Protein AF-A0A9C6DYF2-F1 (afdb_monomer)

pLDDT: mean 87.26, std 11.1, range [50.12, 98.12]

Radius of gyration: 14.67 Å; Cα contacts (8 Å, |Δi|>4): 91; chains: 1; bounding box: 37×33×38 Å

Nearest PDB structures (foldseek):
  8pkp-assembly1_V  TM=8.629E-01  e=3.175E-05  Homo sapiens
  8pkp-assembly1_U  TM=8.546E-01  e=3.203E-04  Homo sapiens
  8tar-assembly1_U  TM=8.423E-01  e=4.492E-04  Homo sapiens
  8a61-assembly1_D  TM=6.655E-01  e=3.082E-02  Saccharomyces cerevisiae

Sequence (107 aa):
MLEGIAPKKYDNYFLAKSYLDVREYDRAAHLVRNASSPVPRFLHSYATYMAVEKRRLDSTTDQSNLNDSGHFKDLGEILVTLRAEHSRNKLDGYGMFLYGVVIEEQK

Organism: NCBI:txid7396

Foldseek 3Di:
DDPQDDPVCVVLQVVLVVCVVVLVLVSSLVSLVPPPTQVSVLSNLVSLLSVLVVVVVVVVVVPPDPPCVVSLVSLVVSLVVLVVCVVVVNHDPSSVVVNVVSVVVND

Solvent-accessible surface area (backbone atoms only — not comparable to full-atom values): 5986 Å² total; per-residue (Å²): 130,67,85,62,56,61,78,94,47,45,66,48,46,54,53,20,48,54,28,45,76,73,69,37,18,64,62,16,16,62,61,25,66,86,46,84,37,64,59,45,34,46,47,17,56,50,22,49,51,51,36,54,53,49,51,51,58,56,38,68,72,45,89,84,56,89,60,60,68,58,57,57,50,54,52,46,56,52,47,55,53,47,52,58,35,48,79,66,72,66,53,51,74,67,43,49,50,53,47,51,52,57,54,62,75,71,108

Structure (mmCIF, N/CA/C/O backbone):
data_AF-A0A9C6DYF2-F1
#
_entry.id   AF-A0A9C6DYF2-F1
#
loop_
_atom_site.group_PDB
_atom_site.id
_atom_site.type_symbol
_atom_site.label_atom_id
_atom_site.label_alt_id
_atom_site.label_comp_id
_atom_site.label_asym_id
_atom_site.label_entity_id
_atom_site.label_seq_id
_atom_site.pdbx_PDB_ins_code
_atom_site.Cartn_x
_atom_site.Cartn_y
_atom_site.Cartn_z
_atom_site.occupancy
_atom_site.B_iso_or_equiv
_atom_site.auth_seq_id
_atom_site.auth_comp_id
_atom_site.auth_asym_id
_atom_site.auth_atom_id
_atom_site.pdbx_PDB_model_num
ATOM 1 N N . MET A 1 1 ? 18.046 2.102 -12.838 1.00 58.53 1 MET A N 1
ATOM 2 C CA . MET A 1 1 ? 16.804 1.378 -13.199 1.00 58.53 1 MET A CA 1
ATOM 3 C C . MET A 1 1 ? 16.137 0.999 -11.884 1.00 58.53 1 MET A C 1
ATOM 5 O O . MET A 1 1 ? 16.875 0.636 -10.980 1.00 58.53 1 MET A O 1
ATOM 9 N N . LEU A 1 2 ? 14.821 1.173 -11.715 1.00 66.44 2 LEU A N 1
ATOM 10 C CA . LEU A 1 2 ? 14.162 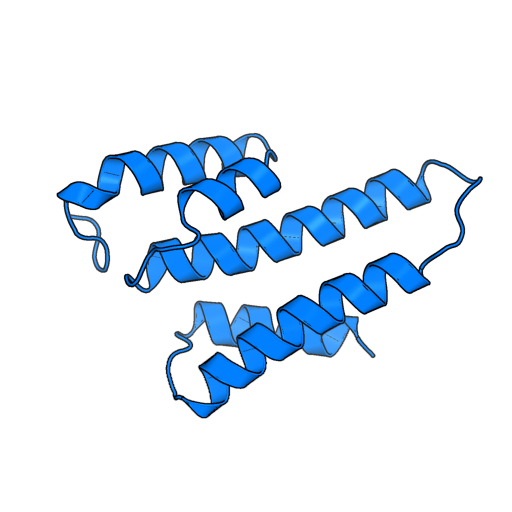0.786 -10.461 1.00 66.44 2 LEU A CA 1
ATOM 11 C C . LEU A 1 2 ? 14.100 -0.741 -10.404 1.00 66.44 2 LEU A C 1
ATOM 13 O O . LEU A 1 2 ? 13.416 -1.361 -11.219 1.00 66.44 2 LEU A O 1
ATOM 17 N N . GLU A 1 3 ? 14.837 -1.346 -9.475 1.00 73.88 3 GLU A N 1
ATOM 18 C CA . GLU A 1 3 ? 14.784 -2.792 -9.281 1.00 73.88 3 GLU A CA 1
ATOM 19 C C . GLU A 1 3 ? 13.369 -3.222 -8.881 1.00 73.88 3 GLU A C 1
ATOM 21 O O . GLU A 1 3 ? 12.694 -2.585 -8.073 1.00 73.88 3 GLU A O 1
ATOM 26 N N . GLY A 1 4 ? 12.887 -4.298 -9.501 1.00 74.75 4 GLY A N 1
ATOM 27 C CA . GLY A 1 4 ? 11.580 -4.869 -9.191 1.00 74.75 4 GLY A CA 1
ATOM 28 C C . GLY A 1 4 ? 10.384 -4.238 -9.908 1.00 74.75 4 GLY A C 1
ATOM 29 O O . GLY A 1 4 ? 9.278 -4.739 -9.717 1.00 74.75 4 GLY A O 1
ATOM 30 N N . ILE A 1 5 ? 10.550 -3.222 -10.768 1.00 83.25 5 ILE A N 1
ATOM 31 C CA . ILE A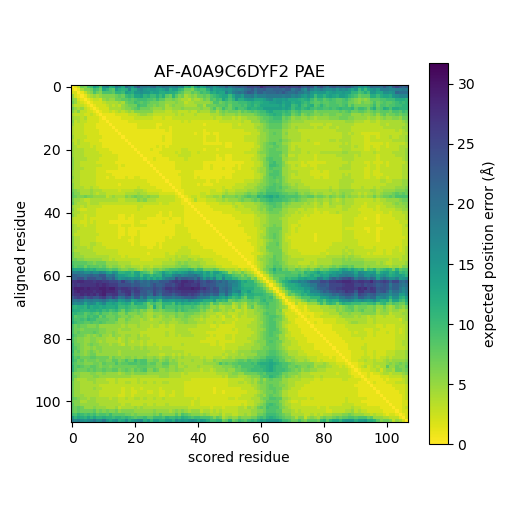 1 5 ? 9.450 -2.649 -11.571 1.00 83.25 5 ILE A CA 1
ATOM 32 C C . ILE A 1 5 ? 9.798 -2.696 -13.063 1.00 83.25 5 ILE A C 1
ATOM 34 O O . ILE A 1 5 ? 10.839 -2.212 -13.495 1.00 83.25 5 ILE A O 1
ATOM 38 N N . ALA A 1 6 ? 8.904 -3.256 -13.881 1.00 84.38 6 ALA A N 1
ATOM 39 C CA . ALA A 1 6 ? 9.071 -3.229 -15.332 1.00 84.38 6 ALA A CA 1
ATOM 40 C C . ALA A 1 6 ? 8.960 -1.783 -15.866 1.00 84.38 6 ALA A C 1
ATOM 42 O O . ALA A 1 6 ? 8.028 -1.084 -15.464 1.00 84.38 6 ALA A O 1
ATOM 43 N N . PRO A 1 7 ? 9.794 -1.342 -16.832 1.00 84.56 7 PRO A N 1
ATOM 44 C CA . PRO A 1 7 ? 9.769 0.040 -17.331 1.00 84.56 7 PRO A CA 1
ATOM 45 C C . PRO A 1 7 ? 8.390 0.519 -17.808 1.00 84.56 7 PRO A C 1
ATOM 47 O O . PRO A 1 7 ? 7.983 1.633 -17.511 1.00 84.56 7 PRO A O 1
ATOM 50 N N . LYS A 1 8 ? 7.605 -0.361 -18.44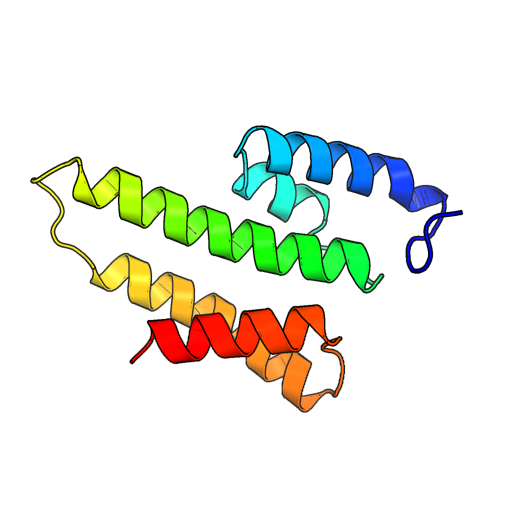9 1.00 85.19 8 LYS A N 1
ATOM 51 C CA . LYS A 1 8 ? 6.222 -0.076 -18.892 1.00 85.19 8 LYS A CA 1
ATOM 52 C C . LYS A 1 8 ? 5.226 0.191 -17.751 1.00 85.19 8 LYS A C 1
ATOM 54 O O . LYS A 1 8 ? 4.068 0.499 -18.009 1.00 85.19 8 LYS A O 1
ATOM 59 N N . LYS A 1 9 ? 5.624 -0.036 -16.500 1.00 86.38 9 LYS A N 1
ATOM 60 C CA . LYS A 1 9 ? 4.806 0.163 -15.297 1.00 86.38 9 LYS A CA 1
ATOM 61 C C . LYS A 1 9 ? 5.303 1.332 -14.445 1.00 86.38 9 LYS A C 1
ATOM 63 O O . LYS A 1 9 ? 4.695 1.596 -13.410 1.00 86.38 9 LYS A O 1
ATOM 68 N N . TYR A 1 10 ? 6.363 2.028 -14.870 1.00 90.50 10 TYR A N 1
ATOM 69 C CA . TYR A 1 10 ? 6.885 3.197 -14.164 1.00 90.50 10 TYR A CA 1
ATOM 70 C C . TYR A 1 10 ? 5.835 4.295 -14.038 1.00 90.50 10 TYR A C 1
ATOM 72 O O . TYR A 1 10 ? 5.659 4.799 -12.937 1.00 90.50 10 TYR A O 1
ATOM 80 N N . ASP A 1 11 ? 5.079 4.587 -15.094 1.00 93.06 11 ASP A N 1
ATOM 81 C CA . ASP A 1 11 ? 4.084 5.667 -15.083 1.00 93.06 11 ASP A CA 1
ATOM 82 C C . ASP A 1 11 ? 3.035 5.463 -13.980 1.00 93.06 11 ASP A C 1
ATOM 84 O O . ASP A 1 11 ? 2.824 6.336 -13.139 1.00 93.06 11 ASP A O 1
ATOM 88 N N . ASN A 1 12 ? 2.445 4.263 -13.912 1.00 92.62 12 ASN A N 1
ATOM 89 C CA . ASN A 1 12 ? 1.475 3.920 -12.871 1.00 92.62 12 ASN A CA 1
ATOM 90 C C . ASN A 1 12 ? 2.099 3.954 -11.473 1.00 92.62 12 ASN A C 1
ATOM 92 O O . ASN A 1 12 ? 1.449 4.386 -10.526 1.00 92.62 12 ASN A O 1
ATOM 96 N N . TYR A 1 13 ? 3.339 3.479 -11.330 1.00 93.62 13 TYR A N 1
ATOM 97 C CA . TYR A 1 13 ? 4.024 3.489 -10.043 1.00 93.62 13 TYR A CA 1
ATOM 98 C C . TYR A 1 13 ? 4.316 4.914 -9.566 1.00 93.62 13 TYR A C 1
ATOM 100 O O . TYR A 1 13 ? 3.997 5.246 -8.428 1.00 93.62 13 TYR A O 1
ATOM 108 N N . PHE A 1 14 ? 4.881 5.765 -10.425 1.00 95.00 14 PHE A N 1
ATOM 109 C CA . PHE A 1 14 ? 5.203 7.144 -10.075 1.00 95.00 14 PHE A CA 1
ATOM 110 C C . PHE A 1 14 ? 3.947 7.953 -9.777 1.00 95.00 14 PHE A C 1
ATOM 112 O O . PHE A 1 14 ? 3.919 8.653 -8.772 1.00 95.00 14 PHE A O 1
ATOM 119 N N . LEU A 1 15 ? 2.882 7.794 -10.566 1.00 96.19 15 LEU A N 1
ATOM 120 C CA . LEU A 1 15 ? 1.614 8.458 -10.279 1.00 96.19 15 LEU A CA 1
ATOM 121 C C . LEU A 1 15 ? 0.996 7.963 -8.958 1.00 96.19 15 LEU A C 1
ATOM 123 O O . LEU A 1 15 ? 0.512 8.772 -8.168 1.00 96.19 15 LEU A O 1
ATOM 127 N N . ALA A 1 16 ? 1.065 6.659 -8.663 1.00 97.00 16 ALA A N 1
ATOM 128 C CA . ALA A 1 16 ? 0.584 6.122 -7.388 1.00 97.00 16 ALA A CA 1
ATOM 129 C C . ALA A 1 16 ? 1.412 6.657 -6.218 1.00 97.00 16 ALA A C 1
ATOM 131 O O . ALA A 1 16 ? 0.860 6.999 -5.174 1.00 97.00 16 ALA A O 1
ATOM 132 N N . LYS A 1 17 ? 2.730 6.771 -6.404 1.00 95.75 17 LYS A N 1
ATOM 133 C CA . LYS A 1 17 ? 3.638 7.351 -5.420 1.00 95.75 17 LYS A CA 1
ATOM 134 C C . LYS A 1 17 ? 3.324 8.828 -5.177 1.00 95.75 17 LYS A C 1
ATOM 136 O O . LYS A 1 17 ? 3.217 9.215 -4.021 1.00 95.75 17 LYS A O 1
ATOM 141 N N . SER A 1 18 ? 3.065 9.610 -6.225 1.00 97.75 18 SER A N 1
ATOM 142 C CA . SER A 1 18 ? 2.622 11.001 -6.088 1.00 97.75 18 SER A CA 1
ATOM 143 C C . SER A 1 18 ? 1.300 11.116 -5.327 1.00 97.75 18 SER A C 1
ATOM 145 O O . SER A 1 18 ? 1.188 11.979 -4.463 1.00 97.75 18 SER A O 1
ATOM 147 N N . TYR A 1 19 ? 0.320 10.235 -5.577 1.00 98.12 19 TYR A N 1
ATOM 148 C CA . TYR A 1 19 ? -0.914 10.190 -4.779 1.00 98.12 19 TYR A CA 1
ATOM 149 C C . TYR A 1 19 ? -0.654 9.832 -3.313 1.00 98.12 19 TYR A C 1
ATOM 151 O O . TYR A 1 19 ? -1.245 10.438 -2.420 1.00 98.12 19 TYR A O 1
ATOM 159 N N . LEU A 1 20 ? 0.251 8.888 -3.051 1.00 96.69 20 LEU A N 1
ATOM 160 C CA . LEU A 1 20 ? 0.652 8.534 -1.692 1.00 96.69 20 LEU A CA 1
ATOM 161 C C . LEU A 1 20 ? 1.267 9.741 -0.961 1.00 96.69 20 LEU A C 1
ATOM 163 O O . LEU A 1 20 ? 0.915 9.998 0.188 1.00 96.69 20 LEU A O 1
ATOM 167 N N . ASP A 1 21 ? 2.136 10.498 -1.636 1.00 97.19 21 ASP A N 1
ATOM 168 C CA . ASP A 1 21 ? 2.837 11.654 -1.062 1.00 97.19 21 ASP A CA 1
ATOM 169 C C . ASP A 1 21 ? 1.873 12.777 -0.643 1.00 97.19 21 ASP A C 1
ATOM 171 O O . ASP A 1 21 ? 2.108 13.454 0.357 1.00 97.19 21 ASP A O 1
ATOM 175 N N . VAL A 1 22 ? 0.744 12.926 -1.346 1.00 97.44 22 VAL A N 1
ATOM 176 C CA . VAL A 1 22 ? -0.327 13.879 -0.995 1.00 97.44 22 VAL A CA 1
ATOM 177 C C . VAL A 1 22 ? -1.440 13.267 -0.130 1.00 97.44 22 VAL A C 1
ATOM 179 O O . VAL A 1 22 ? -2.487 13.883 0.051 1.00 97.44 22 VAL A O 1
ATOM 182 N N . ARG A 1 23 ? -1.224 12.071 0.440 1.00 96.25 23 ARG A N 1
ATOM 183 C CA . ARG A 1 23 ? -2.172 11.355 1.325 1.00 96.25 23 ARG A CA 1
ATOM 184 C C . ARG A 1 23 ? -3.512 10.990 0.671 1.00 96.25 23 ARG A C 1
ATOM 186 O O . ARG A 1 23 ? -4.552 10.890 1.334 1.00 96.25 23 ARG A O 1
ATOM 193 N N . GLU A 1 24 ? -3.478 10.759 -0.636 1.00 97.19 24 GLU A N 1
ATOM 194 C CA . GLU A 1 24 ? -4.590 10.267 -1.454 1.00 97.19 24 GLU A CA 1
ATOM 195 C C . GLU A 1 24 ? -4.489 8.747 -1.608 1.00 97.19 24 GLU A C 1
ATOM 197 O O . GLU A 1 24 ? -4.273 8.198 -2.692 1.00 97.19 24 GLU A O 1
ATOM 202 N N . TYR A 1 25 ? -4.596 8.059 -0.472 1.00 97.62 25 TYR A N 1
ATOM 203 C CA . TYR A 1 25 ? -4.256 6.646 -0.344 1.00 97.62 25 TYR A CA 1
ATOM 204 C C . TYR A 1 25 ? -5.147 5.718 -1.181 1.00 97.62 25 TYR A C 1
ATOM 206 O O . TYR A 1 25 ? -4.622 4.839 -1.862 1.00 97.62 25 TYR A O 1
ATOM 214 N N . ASP A 1 26 ? -6.463 5.952 -1.233 1.00 96.62 26 ASP A N 1
ATOM 215 C CA . ASP A 1 26 ? -7.375 5.137 -2.050 1.00 96.62 26 ASP A CA 1
ATOM 216 C C . ASP A 1 26 ? -7.049 5.240 -3.551 1.00 96.62 26 ASP A C 1
ATOM 218 O O . ASP A 1 26 ? -7.073 4.243 -4.277 1.00 96.62 26 ASP A O 1
ATOM 222 N N . ARG A 1 27 ? -6.657 6.434 -4.026 1.00 97.06 27 ARG A N 1
ATOM 223 C CA . ARG A 1 27 ? -6.235 6.642 -5.423 1.00 97.06 27 ARG A CA 1
ATOM 224 C C . ARG A 1 27 ? -4.928 5.916 -5.721 1.00 97.06 27 ARG A C 1
ATOM 226 O O . ARG A 1 27 ? -4.814 5.258 -6.757 1.00 97.06 27 ARG A O 1
ATOM 233 N N . ALA A 1 28 ? -3.963 6.007 -4.804 1.00 97.56 28 ALA A N 1
ATOM 234 C CA . ALA A 1 28 ? -2.699 5.288 -4.905 1.00 97.56 28 ALA A CA 1
ATOM 235 C C . ALA A 1 28 ? -2.937 3.770 -4.969 1.00 97.56 28 ALA A C 1
ATOM 237 O O . ALA A 1 28 ? -2.491 3.118 -5.915 1.00 97.56 28 ALA A O 1
ATOM 238 N N . ALA A 1 29 ? -3.711 3.222 -4.026 1.00 96.62 29 ALA A N 1
ATOM 239 C CA . ALA A 1 29 ? -4.047 1.803 -3.966 1.00 96.62 29 ALA A CA 1
ATOM 240 C C . ALA A 1 29 ? -4.758 1.333 -5.242 1.00 96.62 29 ALA A C 1
ATOM 242 O O . ALA A 1 29 ? -4.394 0.294 -5.803 1.00 96.62 29 ALA A O 1
ATOM 243 N N . HIS A 1 30 ? -5.723 2.111 -5.744 1.00 96.62 30 HIS A N 1
ATOM 244 C CA . HIS A 1 30 ? -6.461 1.781 -6.959 1.00 96.62 30 HIS A CA 1
ATOM 245 C C . HIS A 1 30 ? -5.541 1.649 -8.176 1.00 96.62 30 HIS A C 1
ATOM 24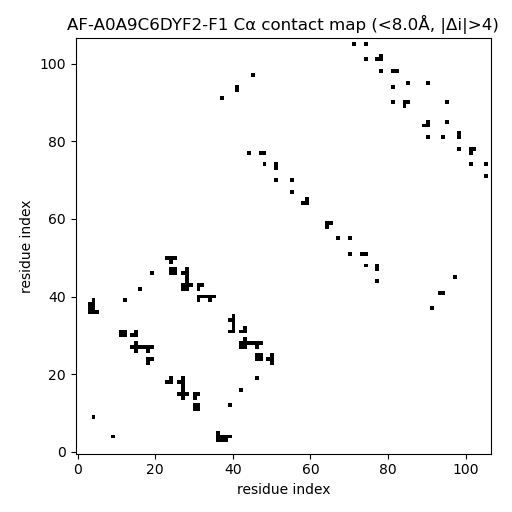7 O O . HIS A 1 30 ? -5.704 0.723 -8.975 1.00 96.62 30 HIS A O 1
ATOM 253 N N . LEU A 1 31 ? -4.568 2.546 -8.327 1.00 95.25 31 LEU A N 1
ATOM 254 C CA . LEU A 1 31 ? -3.727 2.607 -9.519 1.00 95.25 31 LEU A CA 1
ATOM 255 C C . LEU A 1 31 ? -2.772 1.408 -9.657 1.00 95.25 31 LEU A C 1
ATOM 257 O O . LEU A 1 31 ? -2.488 0.967 -10.775 1.00 95.25 31 LEU A O 1
ATOM 261 N N . VAL A 1 32 ? -2.313 0.847 -8.534 1.00 94.62 32 VAL A N 1
ATOM 262 C CA . VAL A 1 32 ? -1.375 -0.292 -8.499 1.00 94.62 32 VAL A CA 1
ATOM 263 C C . VAL A 1 32 ? -2.008 -1.632 -8.099 1.00 94.62 32 VAL A C 1
ATOM 265 O O . VAL A 1 32 ? -1.297 -2.629 -8.011 1.00 94.62 32 VAL A O 1
ATOM 268 N N . ARG A 1 33 ? -3.340 -1.712 -7.963 1.00 93.50 33 ARG A N 1
ATOM 269 C CA . ARG A 1 33 ? -4.074 -2.925 -7.526 1.00 93.50 33 ARG A CA 1
ATOM 270 C C . ARG A 1 33 ? -3.770 -4.212 -8.306 1.00 93.50 33 ARG A C 1
ATOM 272 O O . ARG A 1 33 ? -3.838 -5.301 -7.761 1.00 93.50 33 ARG A O 1
ATOM 279 N N . ASN A 1 34 ? -3.427 -4.086 -9.588 1.00 90.81 34 ASN A N 1
ATOM 280 C CA . ASN A 1 34 ? -3.159 -5.218 -10.484 1.00 90.81 34 ASN A CA 1
ATOM 281 C C . ASN A 1 34 ? -1.655 -5.447 -10.717 1.00 90.81 34 ASN A C 1
ATOM 283 O O . ASN A 1 34 ? -1.266 -6.101 -11.688 1.00 90.81 34 ASN A O 1
ATOM 287 N N . ALA A 1 35 ? -0.787 -4.842 -9.906 1.00 89.38 35 ALA A N 1
ATOM 288 C CA . ALA A 1 35 ? 0.647 -4.975 -10.087 1.00 89.38 35 ALA A CA 1
ATOM 289 C C . ALA A 1 35 ? 1.162 -6.327 -9.571 1.00 89.38 35 ALA A C 1
ATOM 291 O O . ALA A 1 35 ? 0.891 -6.736 -8.448 1.00 89.38 35 ALA A O 1
ATOM 292 N N . SER A 1 36 ? 1.958 -7.005 -10.398 1.00 85.00 36 SER A N 1
ATOM 293 C CA . SER A 1 36 ? 2.620 -8.269 -10.049 1.00 85.00 36 SER A CA 1
ATOM 294 C C . SER A 1 36 ? 4.010 -8.066 -9.443 1.00 85.00 36 SER A C 1
ATOM 296 O O . SER A 1 36 ? 4.486 -8.891 -8.666 1.00 85.00 36 SER A O 1
ATOM 298 N N . SER A 1 37 ? 4.664 -6.958 -9.780 1.00 88.44 37 SER A N 1
ATOM 299 C CA . SER A 1 37 ? 5.956 -6.553 -9.230 1.00 88.44 37 SER A CA 1
ATOM 300 C C . SER A 1 37 ? 5.910 -6.412 -7.698 1.00 88.44 37 SER A C 1
ATOM 302 O O . SER A 1 37 ? 4.897 -5.941 -7.181 1.00 88.44 37 SER A O 1
ATOM 304 N N . PRO A 1 38 ? 6.975 -6.778 -6.957 1.00 87.31 38 PRO A N 1
ATOM 305 C CA . PRO A 1 38 ? 7.006 -6.655 -5.494 1.00 87.31 38 PRO A CA 1
ATOM 306 C C . PRO A 1 38 ? 6.752 -5.223 -5.002 1.00 87.31 38 PRO A C 1
ATOM 308 O O . PRO A 1 38 ? 5.843 -4.996 -4.211 1.00 87.31 38 PRO A O 1
ATOM 311 N N . VAL A 1 39 ? 7.461 -4.237 -5.563 1.00 90.75 39 VAL A N 1
ATOM 312 C CA . VAL A 1 39 ? 7.412 -2.843 -5.084 1.00 90.75 39 VAL A CA 1
ATOM 313 C C . VAL A 1 39 ? 6.014 -2.206 -5.201 1.00 90.75 39 VAL A C 1
ATOM 315 O O . VAL A 1 39 ? 5.503 -1.710 -4.198 1.00 90.75 39 VAL A O 1
ATOM 318 N N . PRO A 1 40 ? 5.321 -2.229 -6.359 1.00 92.31 40 PRO A N 1
ATOM 319 C CA . PRO A 1 40 ? 3.998 -1.620 -6.462 1.00 92.31 40 PRO A CA 1
ATOM 320 C C . PRO A 1 40 ? 2.918 -2.444 -5.744 1.00 92.31 40 PRO A C 1
ATOM 322 O O . PRO A 1 40 ? 1.886 -1.897 -5.368 1.00 92.31 40 PRO A O 1
ATOM 325 N N . ARG A 1 41 ? 3.155 -3.744 -5.522 1.00 91.00 41 ARG A N 1
ATOM 326 C CA . ARG A 1 41 ? 2.273 -4.595 -4.716 1.00 91.00 41 ARG A CA 1
ATOM 327 C C . ARG A 1 41 ? 2.356 -4.229 -3.237 1.00 91.00 41 ARG A C 1
ATOM 329 O O . ARG A 1 41 ? 1.318 -4.078 -2.605 1.00 91.00 41 ARG A O 1
ATOM 336 N N . PHE A 1 42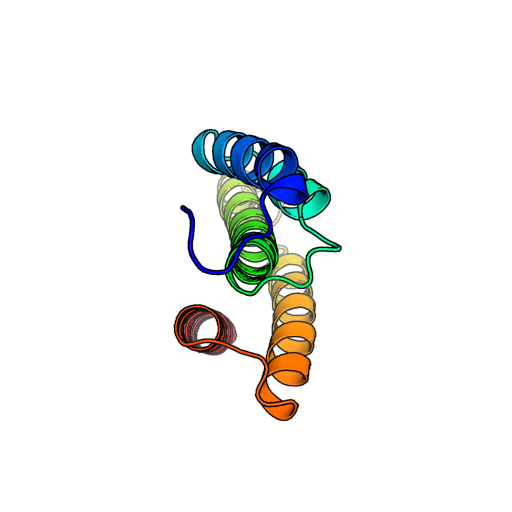 ? 3.562 -4.005 -2.712 1.00 92.94 42 PHE A N 1
ATOM 337 C CA . PHE A 1 42 ? 3.722 -3.439 -1.374 1.00 92.94 42 PHE A CA 1
ATOM 338 C C . PHE A 1 42 ? 3.050 -2.065 -1.277 1.00 92.94 42 PHE A C 1
ATOM 340 O O . PHE A 1 42 ? 2.283 -1.832 -0.348 1.00 92.94 42 PHE A O 1
ATOM 347 N N . LEU A 1 43 ? 3.257 -1.188 -2.269 1.00 94.81 43 LEU A N 1
ATOM 348 C CA . LEU A 1 43 ? 2.606 0.125 -2.313 1.00 94.81 43 LEU A CA 1
ATOM 349 C C . LEU A 1 43 ? 1.075 0.014 -2.263 1.00 94.81 43 LEU A C 1
ATOM 351 O O . LEU A 1 43 ? 0.443 0.802 -1.568 1.00 94.81 43 LEU A O 1
ATOM 355 N N . HIS A 1 44 ? 0.481 -0.962 -2.958 1.00 95.38 44 HIS A N 1
ATOM 356 C CA . HIS A 1 44 ? -0.958 -1.220 -2.902 1.00 95.38 44 HIS A CA 1
ATOM 357 C C . HIS A 1 44 ? -1.420 -1.586 -1.483 1.00 95.38 44 HIS A C 1
ATOM 359 O O . HIS A 1 44 ? -2.326 -0.939 -0.953 1.00 95.38 44 HIS A O 1
ATOM 365 N N . SER A 1 45 ? -0.786 -2.580 -0.853 1.00 94.56 45 SER A N 1
ATOM 366 C CA . SER A 1 45 ? -1.147 -3.014 0.503 1.00 94.56 45 SER A CA 1
ATOM 367 C C . SER A 1 45 ? -0.940 -1.901 1.530 1.00 94.56 45 SER A C 1
ATOM 369 O O . SER A 1 45 ? -1.807 -1.661 2.366 1.00 94.56 45 SER A O 1
ATOM 371 N N . TYR A 1 46 ? 0.178 -1.179 1.434 1.00 95.94 46 TYR A N 1
ATOM 372 C CA . TYR A 1 46 ? 0.498 -0.074 2.330 1.00 95.94 46 TYR A CA 1
ATOM 373 C C . TYR A 1 46 ? -0.468 1.102 2.161 1.00 95.94 46 TYR A C 1
ATOM 375 O O . TYR A 1 46 ? -0.977 1.617 3.148 1.00 95.94 46 TYR A O 1
ATOM 383 N N . ALA A 1 47 ? -0.782 1.503 0.926 1.00 97.00 47 ALA A N 1
ATOM 384 C CA . ALA A 1 47 ? -1.763 2.555 0.679 1.00 97.00 47 ALA A CA 1
ATOM 385 C C . ALA A 1 47 ? -3.158 2.156 1.184 1.00 97.00 47 ALA A C 1
ATOM 387 O O . ALA A 1 47 ? -3.840 2.972 1.792 1.00 97.00 47 ALA A O 1
ATOM 388 N N . THR A 1 48 ? -3.563 0.896 1.005 1.00 95.75 48 THR A N 1
ATOM 389 C CA . THR A 1 48 ? -4.844 0.395 1.532 1.00 95.75 48 THR A CA 1
ATOM 390 C C . THR A 1 48 ? -4.890 0.500 3.058 1.00 95.75 48 THR A C 1
ATOM 392 O O . THR A 1 48 ? -5.855 1.025 3.604 1.00 95.75 48 THR A O 1
ATOM 395 N N . TYR A 1 49 ? -3.817 0.094 3.741 1.00 95.31 49 TYR A N 1
ATOM 396 C CA . TYR A 1 49 ? -3.674 0.261 5.188 1.00 95.31 49 TYR A CA 1
ATOM 397 C C . TYR A 1 49 ? -3.726 1.735 5.620 1.00 95.31 49 TYR A C 1
ATOM 399 O O . TYR A 1 49 ? -4.521 2.104 6.479 1.00 95.31 49 TYR A O 1
ATOM 407 N N . MET A 1 50 ? -2.961 2.610 4.965 1.00 95.88 50 MET A N 1
ATOM 408 C CA . MET A 1 50 ? -2.949 4.040 5.286 1.00 95.88 50 MET A CA 1
ATOM 409 C C . MET A 1 50 ? -4.308 4.717 5.049 1.00 95.88 50 MET A C 1
ATOM 411 O O . MET A 1 50 ? -4.636 5.683 5.737 1.00 95.88 50 MET A O 1
ATOM 415 N N . ALA A 1 51 ? -5.110 4.229 4.097 1.00 94.56 51 ALA A N 1
ATOM 416 C CA . ALA A 1 51 ? -6.472 4.709 3.883 1.00 94.56 51 ALA A CA 1
ATOM 417 C C . ALA A 1 51 ? -7.387 4.378 5.072 1.00 94.56 51 ALA A C 1
ATOM 419 O O . ALA A 1 51 ? -8.161 5.236 5.499 1.00 94.56 51 ALA A O 1
ATOM 420 N N . VAL A 1 52 ? -7.262 3.170 5.630 1.00 92.44 52 VAL A N 1
ATOM 421 C CA . VAL A 1 52 ? -7.976 2.754 6.848 1.00 92.44 52 VAL A CA 1
ATOM 422 C C . VAL A 1 52 ? -7.564 3.626 8.032 1.00 92.44 52 VAL A C 1
ATOM 424 O O . VAL A 1 52 ? -8.430 4.182 8.707 1.00 92.44 52 VAL A O 1
ATOM 427 N N . GLU A 1 53 ? -6.260 3.833 8.223 1.00 91.25 53 GLU A N 1
ATOM 428 C CA . GLU A 1 53 ? -5.743 4.670 9.311 1.00 91.25 53 GLU A CA 1
ATOM 429 C C . GLU A 1 53 ? -6.172 6.131 9.194 1.00 91.25 53 GLU A C 1
ATOM 431 O O . GLU A 1 53 ? -6.566 6.756 10.180 1.00 91.25 53 GLU A O 1
ATOM 436 N N . LYS A 1 54 ? -6.185 6.678 7.975 1.00 91.81 54 LYS A N 1
ATOM 437 C CA . LYS A 1 54 ? -6.712 8.022 7.724 1.00 91.81 54 LYS A CA 1
ATOM 438 C C . LYS A 1 54 ? -8.185 8.124 8.124 1.00 91.81 54 LYS A C 1
ATOM 440 O O . LYS A 1 54 ? -8.540 9.037 8.861 1.00 91.81 54 LYS A O 1
ATOM 445 N N . ARG A 1 55 ? -9.026 7.172 7.696 1.00 89.56 55 ARG A N 1
ATOM 446 C CA . ARG A 1 55 ? -10.456 7.155 8.053 1.00 89.56 55 ARG A CA 1
ATOM 447 C C . ARG A 1 55 ? -10.675 7.034 9.557 1.00 89.56 55 ARG A C 1
ATOM 449 O O . ARG A 1 55 ? -11.579 7.684 10.077 1.00 89.56 55 ARG A O 1
ATOM 456 N N . ARG A 1 56 ? -9.855 6.242 10.255 1.00 86.38 56 ARG A N 1
ATOM 457 C CA . ARG A 1 56 ? -9.900 6.124 11.717 1.00 86.38 56 ARG A CA 1
ATOM 458 C C . ARG A 1 56 ? -9.617 7.468 12.388 1.00 86.38 56 ARG A C 1
ATOM 460 O O . ARG A 1 56 ? -10.410 7.908 13.211 1.00 86.38 56 ARG A O 1
ATOM 467 N N . LEU A 1 57 ? -8.534 8.145 12.002 1.00 84.81 57 LEU A N 1
ATOM 468 C CA . LEU A 1 57 ? -8.164 9.455 12.556 1.00 84.81 57 LEU A CA 1
ATOM 469 C C . LEU A 1 57 ? -9.217 10.536 12.273 1.00 84.81 57 LEU A C 1
ATOM 471 O O . LEU A 1 57 ? -9.558 11.312 13.169 1.00 84.81 57 LEU A O 1
ATOM 475 N N . ASP A 1 58 ? -9.755 10.559 11.052 1.00 83.81 58 ASP A N 1
ATOM 476 C CA . ASP A 1 58 ? -10.813 11.494 10.666 1.00 83.81 58 ASP A CA 1
ATOM 477 C C . ASP A 1 58 ? -12.091 11.233 11.496 1.00 83.81 58 ASP A C 1
ATOM 479 O O . ASP A 1 58 ? -12.680 12.171 12.033 1.00 83.81 58 ASP A O 1
ATOM 483 N N . SER A 1 59 ? -12.457 9.960 11.710 1.00 77.25 59 SER A N 1
ATOM 484 C CA . SER A 1 59 ? -13.636 9.564 12.504 1.00 77.25 59 SER A CA 1
ATOM 485 C C . SER A 1 59 ? -13.502 9.891 13.993 1.00 77.25 59 SER A C 1
ATOM 487 O O . SER A 1 59 ? -14.482 10.283 14.612 1.00 77.25 59 SER A O 1
ATOM 489 N N . THR A 1 60 ? -12.304 9.789 14.579 1.00 69.12 60 THR A N 1
ATOM 490 C CA . THR A 1 60 ? -12.065 10.156 15.991 1.00 69.12 60 THR A CA 1
ATOM 491 C C . THR A 1 60 ? -12.287 11.649 16.255 1.00 69.12 60 THR A C 1
ATOM 493 O O . THR A 1 60 ? -12.596 12.048 17.379 1.00 69.12 60 THR A O 1
ATOM 496 N N . THR A 1 61 ? -12.128 12.489 15.230 1.00 66.88 61 THR A N 1
ATOM 497 C CA . THR A 1 61 ? -12.317 13.944 15.345 1.00 66.88 61 THR A CA 1
ATOM 498 C C . THR A 1 61 ? -13.805 14.320 15.311 1.00 66.88 61 THR A C 1
ATOM 500 O O . THR A 1 61 ? -14.219 15.266 15.984 1.00 66.88 61 THR A O 1
ATOM 503 N N . ASP A 1 62 ? -14.625 13.529 14.612 1.00 64.12 62 ASP A N 1
ATOM 504 C CA . ASP A 1 62 ? -16.085 13.608 14.633 1.00 64.12 62 ASP A CA 1
ATOM 505 C C . ASP A 1 62 ? -16.643 12.778 15.804 1.00 64.12 62 ASP A C 1
ATOM 507 O O . ASP A 1 62 ? -16.940 11.591 15.685 1.00 64.12 62 ASP A O 1
ATOM 511 N N . GLN A 1 63 ? -16.841 13.423 16.959 1.00 56.72 63 GLN A N 1
ATOM 512 C CA . GLN A 1 63 ? -17.332 12.824 18.219 1.00 56.72 63 GLN A CA 1
ATOM 513 C C . GLN A 1 63 ? -18.706 12.107 18.139 1.00 56.72 63 GLN A C 1
ATOM 515 O O . GLN A 1 63 ? -19.238 11.667 19.157 1.00 56.72 63 GLN A O 1
ATOM 520 N N . SER A 1 64 ? -19.310 11.994 16.955 1.00 57.31 64 SER A N 1
ATOM 521 C CA . SER A 1 64 ? -20.622 11.393 16.707 1.00 57.31 64 SER A CA 1
ATOM 522 C C . SER A 1 64 ? -20.578 9.928 16.247 1.00 57.31 64 SER A C 1
ATOM 524 O O 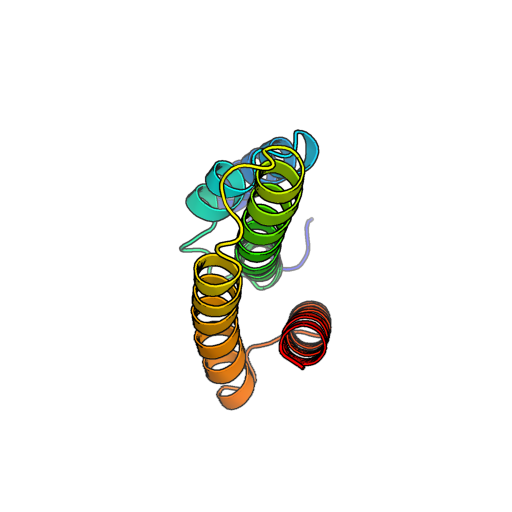. SER A 1 64 ? -21.623 9.279 16.272 1.00 57.31 64 SER A O 1
ATOM 526 N N . ASN A 1 65 ? -19.413 9.372 15.883 1.00 50.12 65 ASN A N 1
ATOM 527 C CA . ASN A 1 65 ? -19.304 8.003 15.356 1.00 50.12 65 ASN A CA 1
ATOM 528 C C . ASN A 1 65 ? -18.270 7.153 16.115 1.00 50.12 65 ASN A C 1
ATOM 53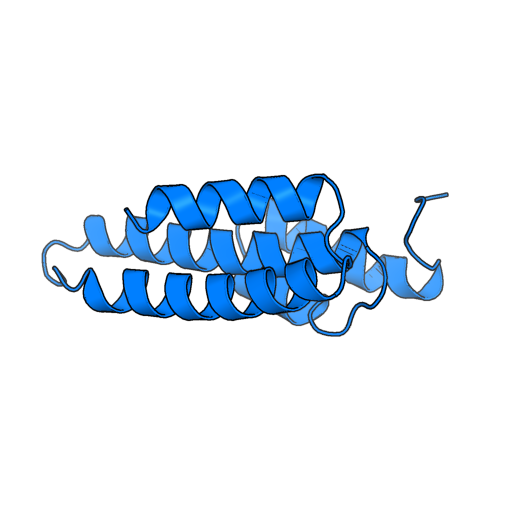0 O O . ASN A 1 65 ? -17.180 6.886 15.623 1.00 50.12 65 ASN A O 1
ATOM 534 N N . LEU A 1 66 ? -18.646 6.638 17.288 1.00 55.16 66 LEU A N 1
ATOM 535 C CA . LEU A 1 66 ? -17.857 5.676 18.083 1.00 55.16 66 LEU A CA 1
ATOM 536 C C . LEU A 1 66 ? -17.788 4.255 17.471 1.00 55.16 66 LEU A C 1
ATOM 538 O O . LEU A 1 66 ? -17.578 3.274 18.182 1.00 55.16 66 LEU A O 1
ATOM 542 N N . ASN A 1 67 ? -18.005 4.100 16.163 1.00 56.09 67 ASN A N 1
ATOM 543 C CA . ASN A 1 67 ? -18.037 2.784 15.526 1.00 56.09 67 ASN A CA 1
ATOM 544 C C . ASN A 1 67 ? -16.635 2.336 15.088 1.00 56.09 67 ASN A C 1
ATOM 546 O O . ASN A 1 67 ? -16.347 2.216 13.897 1.00 56.09 67 ASN A O 1
ATOM 550 N N . ASP A 1 68 ? -15.804 1.976 16.068 1.00 62.94 68 ASP A N 1
ATOM 551 C CA . ASP A 1 68 ? -14.549 1.228 15.866 1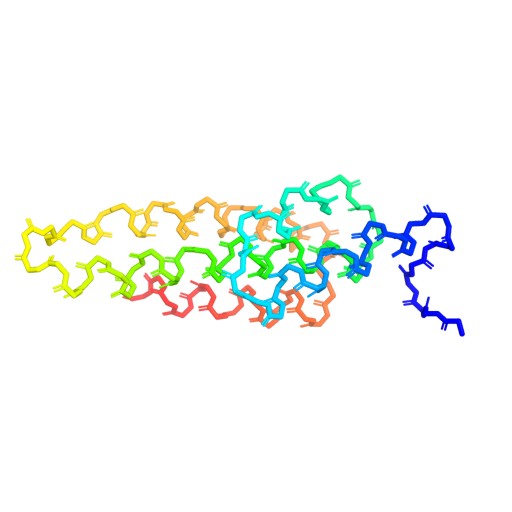.00 62.94 68 ASP A CA 1
ATOM 552 C C . ASP A 1 68 ? -14.762 -0.096 15.100 1.00 62.94 68 ASP A C 1
ATOM 554 O O . ASP A 1 68 ? -13.846 -0.644 14.488 1.00 62.94 68 ASP A O 1
ATOM 558 N N . SER A 1 69 ? -15.996 -0.606 15.069 1.00 67.31 69 SER A N 1
ATOM 559 C CA . SER A 1 69 ? -16.373 -1.835 14.363 1.00 67.31 69 SER A CA 1
ATOM 560 C C . SER A 1 69 ? -16.068 -1.808 12.859 1.00 67.31 69 SER A C 1
ATOM 562 O O . SER A 1 69 ? -15.736 -2.850 12.290 1.00 67.31 69 SER A O 1
ATOM 564 N N . GLY A 1 70 ? -16.141 -0.640 12.210 1.00 75.38 70 GLY A N 1
ATOM 565 C CA . GLY A 1 70 ? -15.778 -0.488 10.796 1.00 75.38 70 GLY A CA 1
ATOM 566 C C . GLY A 1 70 ? -14.271 -0.610 10.565 1.00 75.38 70 GLY A C 1
ATOM 567 O O . GLY A 1 70 ? -13.838 -1.288 9.637 1.00 75.38 70 GLY A O 1
ATOM 568 N N . HIS A 1 71 ? -13.474 -0.029 11.461 1.00 80.88 71 HIS A N 1
ATOM 569 C CA . HIS A 1 71 ? -12.016 -0.071 11.398 1.00 80.88 71 HIS A CA 1
ATOM 570 C C . HIS A 1 71 ? -11.475 -1.502 11.554 1.00 80.88 71 HIS A C 1
ATOM 572 O O . HIS A 1 71 ? -10.692 -1.961 10.719 1.00 80.88 71 HIS A O 1
ATOM 578 N N . PHE A 1 72 ? -11.960 -2.255 12.549 1.00 80.25 72 PHE A N 1
ATOM 579 C CA . PHE A 1 72 ? -11.563 -3.656 12.734 1.00 80.25 72 PHE A CA 1
ATOM 580 C C . PHE A 1 72 ? -11.958 -4.548 11.551 1.00 80.25 72 PHE A C 1
ATOM 582 O O . PHE A 1 72 ? -11.218 -5.470 11.196 1.00 80.25 72 PHE A O 1
ATOM 589 N N . LYS A 1 73 ? -13.103 -4.273 10.911 1.00 85.75 73 LYS A N 1
ATOM 590 C CA . LYS A 1 73 ? -13.522 -4.990 9.702 1.00 85.75 73 LYS A CA 1
ATOM 591 C C . LYS A 1 73 ? -12.558 -4.730 8.541 1.00 85.75 73 LYS A C 1
ATOM 593 O O . LYS A 1 73 ? -12.092 -5.691 7.930 1.00 85.75 73 LYS A O 1
ATOM 598 N N . ASP A 1 74 ? -12.227 -3.467 8.281 1.00 87.31 74 ASP A N 1
ATOM 599 C CA . ASP A 1 74 ? -11.305 -3.077 7.209 1.00 87.31 74 ASP A CA 1
ATOM 600 C C . ASP A 1 74 ? -9.899 -3.675 7.425 1.00 87.31 74 ASP A C 1
ATOM 602 O O . ASP A 1 74 ? -9.305 -4.244 6.503 1.00 87.31 74 ASP A O 1
ATOM 606 N N . LEU A 1 75 ? -9.378 -3.627 8.659 1.00 87.94 75 LEU A N 1
ATOM 607 C CA . LEU A 1 75 ? -8.120 -4.297 9.012 1.00 87.94 75 LEU A CA 1
ATOM 608 C C . LEU A 1 75 ? -8.212 -5.816 8.824 1.00 87.94 75 LEU A C 1
ATOM 610 O O . LEU A 1 75 ? -7.244 -6.445 8.394 1.00 87.94 75 LEU A O 1
ATOM 614 N N . GLY A 1 76 ? -9.365 -6.416 9.131 1.00 89.62 76 GLY A N 1
ATOM 615 C CA . GLY A 1 76 ? -9.648 -7.830 8.893 1.00 89.62 76 GLY A CA 1
ATOM 616 C C . GLY A 1 76 ? -9.468 -8.226 7.429 1.00 89.62 76 GLY A C 1
ATOM 617 O O . GLY A 1 76 ? -8.801 -9.221 7.135 1.00 89.62 76 GLY A O 1
ATOM 618 N N . GLU A 1 77 ? -9.994 -7.426 6.502 1.00 90.00 77 GLU A N 1
ATOM 619 C CA . GLU A 1 77 ? -9.870 -7.661 5.057 1.00 90.00 77 GLU A CA 1
ATOM 620 C C . GLU A 1 77 ? -8.407 -7.562 4.576 1.00 90.00 77 GLU A C 1
ATOM 622 O O . GLU A 1 77 ? -7.932 -8.413 3.807 1.00 90.00 77 GLU A O 1
ATOM 627 N N . ILE A 1 78 ? -7.652 -6.584 5.092 1.00 91.06 78 ILE A N 1
ATOM 628 C CA . ILE A 1 78 ? -6.211 -6.446 4.817 1.00 91.06 78 ILE A CA 1
ATOM 629 C C . ILE A 1 78 ? -5.446 -7.658 5.358 1.00 91.06 78 ILE A C 1
ATOM 631 O O . ILE A 1 78 ? -4.621 -8.242 4.647 1.00 91.06 78 ILE A O 1
ATOM 635 N N . LEU A 1 79 ? -5.736 -8.080 6.592 1.00 91.62 79 LEU A N 1
ATOM 636 C CA . LEU A 1 79 ? -5.061 -9.206 7.228 1.00 91.62 79 LEU A CA 1
ATOM 637 C C . LEU A 1 79 ? -5.307 -10.517 6.475 1.00 91.62 79 LEU A C 1
ATOM 639 O O . LEU A 1 79 ? -4.368 -11.293 6.291 1.00 91.62 79 LEU A O 1
ATOM 643 N N . VAL A 1 80 ? -6.534 -10.764 6.004 1.00 93.06 80 VAL A N 1
ATOM 644 C CA . VAL A 1 80 ? -6.860 -11.941 5.179 1.00 93.06 80 VAL A CA 1
ATOM 645 C C . VAL A 1 80 ? -5.998 -11.965 3.917 1.00 93.06 80 VAL A C 1
ATOM 647 O O . VAL A 1 80 ? -5.413 -13.000 3.586 1.00 93.06 80 VAL A O 1
ATOM 650 N N . THR A 1 81 ? -5.859 -10.817 3.252 1.00 90.75 81 THR A N 1
ATOM 651 C CA . THR A 1 81 ? -5.048 -10.685 2.036 1.00 90.75 81 THR A CA 1
ATOM 652 C C . THR A 1 81 ? -3.565 -10.933 2.319 1.00 90.75 81 THR A C 1
ATOM 654 O O . THR A 1 81 ? -2.931 -11.751 1.647 1.00 90.75 81 THR A O 1
ATOM 657 N N . LEU A 1 82 ? -3.004 -10.292 3.350 1.00 91.25 82 LEU A N 1
ATOM 658 C CA . LEU A 1 82 ? -1.596 -10.460 3.721 1.00 91.25 82 LEU A CA 1
ATOM 659 C C . LEU A 1 82 ? -1.293 -11.884 4.200 1.00 91.25 82 LEU A C 1
ATOM 661 O O . LEU A 1 82 ? -0.275 -12.453 3.814 1.00 91.25 82 LEU A O 1
ATOM 665 N N . ARG A 1 83 ? -2.194 -12.509 4.965 1.00 92.38 83 ARG A N 1
ATOM 666 C CA . ARG A 1 83 ? -2.052 -13.903 5.412 1.00 92.38 83 ARG A CA 1
ATOM 667 C C . ARG A 1 83 ? -2.066 -14.881 4.233 1.00 92.38 83 ARG A C 1
ATOM 669 O O . ARG A 1 83 ? -1.296 -15.843 4.229 1.00 92.38 83 ARG A O 1
ATOM 676 N N . ALA A 1 84 ? -2.906 -14.637 3.225 1.00 91.69 84 ALA A N 1
ATOM 677 C CA . ALA A 1 84 ? -2.937 -15.440 2.005 1.00 91.69 84 ALA A CA 1
ATOM 678 C C . ALA A 1 84 ? -1.644 -15.307 1.181 1.00 91.69 84 ALA A C 1
ATOM 680 O O . ALA A 1 84 ? -1.171 -16.290 0.616 1.00 91.69 84 ALA A O 1
ATOM 681 N N . GLU A 1 85 ? -1.040 -14.120 1.128 1.00 89.38 85 GLU A N 1
ATOM 682 C CA . GLU A 1 85 ? 0.241 -13.923 0.439 1.00 89.38 85 GLU A CA 1
ATOM 683 C C . GLU A 1 85 ? 1.434 -14.450 1.256 1.00 89.38 85 GLU A C 1
ATOM 685 O O . GLU A 1 85 ? 2.383 -14.988 0.677 1.00 89.38 85 GLU A O 1
ATOM 690 N N . HIS A 1 86 ? 1.364 -14.391 2.590 1.00 90.69 86 HIS A N 1
ATOM 691 C CA . HIS A 1 86 ? 2.346 -14.996 3.491 1.00 90.69 86 HIS A CA 1
ATOM 692 C C . HIS A 1 86 ? 2.406 -16.518 3.319 1.00 90.69 86 HIS A C 1
ATOM 694 O O . HIS A 1 86 ? 3.483 -17.073 3.128 1.00 90.69 86 HIS A O 1
ATOM 700 N N . SER A 1 87 ? 1.253 -17.202 3.309 1.00 91.25 87 SER A N 1
ATOM 701 C CA . SER A 1 87 ? 1.200 -18.666 3.142 1.00 91.25 87 SER A CA 1
ATOM 702 C C . SER A 1 87 ? 1.746 -19.145 1.793 1.00 91.25 87 SER A C 1
ATOM 704 O O . SER A 1 87 ? 2.172 -20.290 1.660 1.00 91.25 87 SER A O 1
ATOM 706 N N . ARG A 1 88 ? 1.778 -18.256 0.795 1.00 90.88 88 ARG A N 1
ATOM 707 C CA . ARG A 1 88 ? 2.347 -18.499 -0.536 1.00 90.88 88 ARG A CA 1
ATOM 708 C C . ARG A 1 88 ? 3.825 -18.116 -0.648 1.00 90.88 88 ARG A C 1
ATOM 710 O O . ARG A 1 88 ? 4.360 -18.189 -1.751 1.00 90.88 88 ARG A O 1
ATOM 717 N N . ASN A 1 89 ? 4.468 -17.680 0.440 1.00 86.75 89 ASN A N 1
ATOM 718 C CA . ASN A 1 89 ? 5.829 -17.129 0.448 1.00 86.75 89 ASN A CA 1
ATOM 719 C C . ASN A 1 89 ? 6.022 -15.988 -0.570 1.00 86.75 89 ASN A C 1
ATOM 721 O O . ASN A 1 89 ? 7.059 -15.884 -1.222 1.00 86.75 89 ASN A O 1
ATOM 725 N N . LYS A 1 90 ? 4.992 -15.148 -0.748 1.00 85.25 90 LYS A N 1
ATOM 726 C CA . LYS A 1 90 ? 4.999 -14.030 -1.707 1.00 85.25 90 LYS A CA 1
ATOM 727 C C . LYS A 1 90 ? 5.248 -12.664 -1.073 1.00 85.25 90 LYS A C 1
ATOM 729 O O . LYS A 1 90 ? 5.412 -11.699 -1.821 1.00 85.25 90 LYS A O 1
ATOM 734 N N . LEU A 1 91 ? 5.243 -12.578 0.259 1.00 86.31 91 LEU A N 1
ATOM 735 C CA . LEU A 1 91 ? 5.592 -11.355 0.977 1.00 86.31 91 LEU A CA 1
ATOM 736 C C . LEU A 1 91 ? 7.108 -11.171 0.983 1.00 86.31 91 LEU A C 1
ATOM 738 O O . LEU A 1 91 ? 7.853 -12.067 1.372 1.00 86.31 91 LEU A O 1
ATOM 742 N N . ASP A 1 92 ? 7.544 -9.992 0.561 1.00 88.19 92 ASP A N 1
ATOM 743 C CA . ASP A 1 92 ? 8.905 -9.517 0.768 1.00 88.19 92 ASP A CA 1
ATOM 744 C C . ASP A 1 92 ? 9.082 -8.990 2.205 1.00 88.19 92 ASP A C 1
ATOM 746 O O . ASP A 1 92 ? 8.144 -8.984 3.007 1.00 88.19 92 ASP A O 1
ATOM 750 N N . GLY A 1 93 ? 10.293 -8.542 2.554 1.00 91.50 93 GLY A N 1
ATOM 751 C CA . GLY A 1 93 ? 10.584 -8.034 3.901 1.00 91.50 93 GLY A CA 1
ATOM 752 C C . GLY A 1 93 ? 9.681 -6.865 4.321 1.00 91.50 93 GLY A C 1
ATOM 753 O O . GLY A 1 93 ? 9.248 -6.805 5.470 1.00 91.50 93 GLY A O 1
ATOM 754 N N . TYR A 1 94 ? 9.322 -5.980 3.385 1.00 91.69 94 TYR A N 1
ATOM 755 C CA . TYR A 1 94 ? 8.389 -4.878 3.641 1.00 91.69 94 TYR A CA 1
ATOM 756 C C . TYR A 1 94 ? 6.958 -5.378 3.873 1.00 91.69 94 TYR A C 1
ATOM 758 O O . TYR A 1 94 ? 6.277 -4.918 4.790 1.00 91.69 94 TYR A O 1
ATOM 766 N N . GLY A 1 95 ? 6.507 -6.357 3.087 1.00 91.56 95 GLY A N 1
ATOM 767 C CA . GLY A 1 95 ? 5.220 -7.016 3.277 1.00 91.56 95 GLY A CA 1
ATOM 768 C C . GLY A 1 95 ? 5.119 -7.756 4.612 1.00 91.56 95 GLY A C 1
ATOM 769 O O . GLY A 1 95 ? 4.080 -7.678 5.265 1.00 91.56 95 GL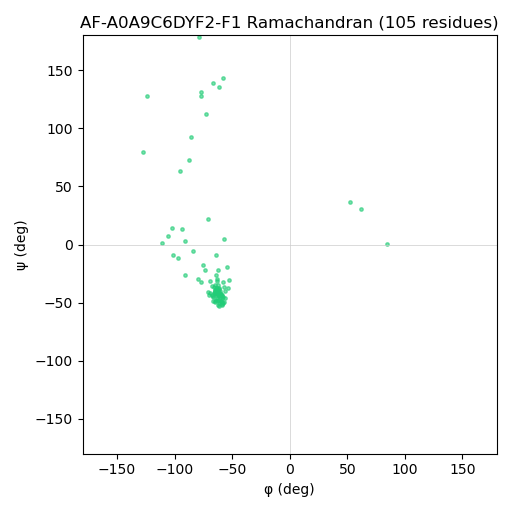Y A O 1
ATOM 770 N N . MET A 1 96 ? 6.191 -8.424 5.054 1.00 93.31 96 MET A N 1
ATOM 771 C CA . MET A 1 96 ? 6.249 -9.057 6.379 1.00 93.31 96 MET A CA 1
ATOM 772 C C . MET A 1 96 ? 6.183 -8.029 7.511 1.00 93.31 96 MET A C 1
ATOM 774 O O . MET A 1 96 ? 5.471 -8.253 8.488 1.00 93.31 96 MET A O 1
ATOM 778 N N . PHE A 1 97 ? 6.869 -6.890 7.367 1.00 94.75 97 PHE A N 1
ATOM 779 C CA . PHE A 1 97 ? 6.767 -5.785 8.320 1.00 94.75 97 PHE A CA 1
ATOM 780 C C . PHE A 1 97 ? 5.324 -5.281 8.435 1.00 94.75 97 PHE A C 1
ATOM 782 O O . PHE A 1 97 ? 4.780 -5.244 9.536 1.00 94.75 97 PHE A O 1
ATOM 789 N N . LEU A 1 98 ? 4.673 -4.973 7.306 1.00 94.06 98 LEU A N 1
ATOM 790 C CA . LEU A 1 98 ? 3.282 -4.512 7.303 1.00 94.06 98 LEU A CA 1
ATOM 791 C C . LEU A 1 98 ? 2.331 -5.558 7.901 1.00 94.06 98 LEU A C 1
ATOM 793 O O . LEU A 1 98 ? 1.436 -5.208 8.660 1.00 94.06 98 LEU A O 1
ATOM 797 N N . TYR A 1 99 ? 2.539 -6.842 7.602 1.00 93.31 99 TYR A N 1
ATOM 798 C CA . TYR A 1 99 ? 1.763 -7.926 8.206 1.00 93.31 99 TYR A CA 1
ATOM 799 C C . TYR A 1 99 ? 1.893 -7.949 9.734 1.00 93.31 99 TYR A C 1
ATOM 801 O O . TYR A 1 99 ? 0.885 -8.086 10.424 1.00 93.31 99 TYR A O 1
ATOM 809 N N . GLY A 1 100 ? 3.106 -7.763 10.261 1.00 93.69 100 GLY A N 1
ATOM 810 C CA . GLY A 1 100 ? 3.342 -7.645 11.700 1.00 93.69 100 GLY A CA 1
ATOM 811 C C . GLY A 1 100 ? 2.624 -6.446 12.322 1.00 93.69 100 GLY A C 1
ATOM 812 O O . GLY A 1 100 ? 1.980 -6.607 13.354 1.00 93.69 100 GLY A O 1
ATOM 813 N N . VAL A 1 101 ? 2.669 -5.281 11.665 1.00 93.88 101 VAL A N 1
ATOM 814 C CA . VAL A 1 101 ? 1.958 -4.067 12.110 1.00 93.88 101 VAL A CA 1
ATOM 815 C C . VAL A 1 101 ? 0.450 -4.314 12.201 1.00 93.88 101 VAL A C 1
ATOM 817 O O . VAL A 1 101 ? -0.142 -4.066 13.244 1.00 93.88 101 VAL A O 1
ATOM 820 N N . VAL A 1 102 ? -0.159 -4.882 11.154 1.00 91.94 102 VAL A N 1
ATOM 821 C CA . VAL A 1 102 ? -1.609 -5.149 11.126 1.00 91.94 102 VAL A CA 1
ATOM 822 C C . VAL A 1 102 ? -2.025 -6.179 12.185 1.00 91.94 102 VAL A C 1
ATOM 824 O O . VAL A 1 102 ? -3.113 -6.072 12.741 1.00 91.94 102 VAL A O 1
ATOM 827 N N . ILE A 1 103 ? -1.186 -7.180 12.481 1.00 91.44 103 ILE A N 1
ATOM 828 C CA . ILE A 1 103 ? -1.466 -8.137 13.565 1.00 91.44 103 ILE A CA 1
ATOM 829 C C . ILE A 1 103 ? -1.426 -7.451 14.928 1.00 91.44 103 ILE A C 1
ATOM 831 O O . ILE A 1 103 ? -2.274 -7.742 15.767 1.00 91.44 103 ILE A O 1
ATOM 835 N N . GLU A 1 104 ? -0.427 -6.603 15.166 1.00 90.81 104 GLU A N 1
ATOM 836 C CA . GLU A 1 104 ? -0.286 -5.907 16.444 1.00 90.81 104 GLU A CA 1
ATOM 837 C C . GLU A 1 104 ? -1.465 -4.965 16.696 1.00 90.81 104 GLU A C 1
ATOM 839 O O . GLU A 1 104 ? -1.961 -4.901 17.812 1.00 90.81 104 GLU A O 1
ATOM 844 N N . GLU A 1 105 ? -1.962 -4.309 15.649 1.00 86.00 105 GLU A N 1
ATOM 845 C CA . GLU A 1 105 ? -3.085 -3.370 15.725 1.00 86.00 105 GLU A CA 1
ATOM 846 C C . GLU A 1 105 ? -4.458 -4.047 15.884 1.00 86.00 105 GLU A C 1
ATOM 848 O O . GLU A 1 105 ? -5.416 -3.413 16.313 1.00 86.00 105 GLU A O 1
ATOM 853 N N . GLN A 1 106 ? -4.571 -5.344 15.578 1.00 75.81 106 GLN A N 1
ATOM 854 C CA . GLN A 1 106 ? -5.786 -6.124 15.847 1.00 75.81 106 GLN A CA 1
ATOM 855 C C . GLN A 1 106 ? -5.884 -6.682 17.276 1.00 75.81 106 GLN A C 1
ATOM 857 O O . GLN A 1 106 ? -6.900 -7.308 17.593 1.00 75.81 106 GLN A O 1
ATOM 862 N N . LYS A 1 107 ? -4.848 -6.536 18.109 1.00 67.88 107 LYS A N 1
ATOM 863 C CA . LYS A 1 107 ? -4.865 -6.999 19.507 1.00 67.88 107 LYS A CA 1
ATOM 864 C C . LYS A 1 107 ? -5.587 -6.018 20.420 1.00 67.88 107 LYS A C 1
ATOM 866 O O . LYS A 1 107 ? -6.298 -6.525 21.316 1.00 67.88 107 LYS A O 1
#

Mean predicted aligned error: 5.66 Å

InterPro domains:
  IPR007192 Cdc23 [PF04049] (8-107)
  IPR011990 Tetratricopeptide-like helical domain superfamily [G3DSA:1.25.40.10] (2-107)

Secondary structure (DSSP, 8-state):
--TTS-GGGHHHHHHHHHHHHTT-HHHHHHHHTT--SHHHHHHHHHHHHHHHHHHHHHHHHSTT---HHHHHHHHHHHHHHHHHHHHTT---HHHHHHHHHHHHHT-